Protein AF-A0A258G7Y2-F1 (afdb_monomer_lite)

Radius of gyration: 16.03 Å; chains: 1; bounding box: 47×31×48 Å

pLDDT: mean 83.18, std 10.63, range [47.78, 92.44]

Secondary structure (DSSP, 8-state):
----HHHHHHHHHHHHHHHHHHHHHHHHHHHHHHHHHHHSS--SSTHHHHSS-TTSTT---S-EE-SS---S--SSTTEEEEEEESSSSS--EEEEEEEE-SSS-EEEEEEEESS--SSS-TT-EEPP-

Foldseek 3Di:
DDPPPPVVVLQVVLVVLQVLLVVLQVLLQVLQVLCCVPVVAGDLAPCCQCVPPPPRPSNDDDAAEDLDDCPDDDPHSSYWWKKFAQQDDGGQWIKIWGFRRHDPTGIAIDIDGPRCDNDDQPRIHTHGD

Sequence (129 aa):
MAAITIVAYNGVTARANTTSAQSAAATVIKKVEIYNAEEAGYPTAFSQLTTASQTEAFHLTGVTVSGTAIAAQPTSPNTVNLWRCPATGTITGMMARYWKYDGTVGLTNLTTGTGAPATGTTGCAIVAS

Structure (mmCIF, N/CA/C/O backbone):
data_AF-A0A258G7Y2-F1
#
_entry.id   AF-A0A258G7Y2-F1
#
loop_
_atom_site.group_PDB
_atom_site.id
_atom_site.type_symbol
_atom_site.label_atom_id
_atom_site.label_alt_id
_atom_site.label_comp_id
_atom_site.label_asym_id
_atom_site.label_entity_id
_atom_site.label_seq_id
_atom_site.pdbx_PDB_ins_code
_atom_site.Cartn_x
_atom_site.Cartn_y
_atom_site.Cartn_z
_atom_site.occupancy
_atom_s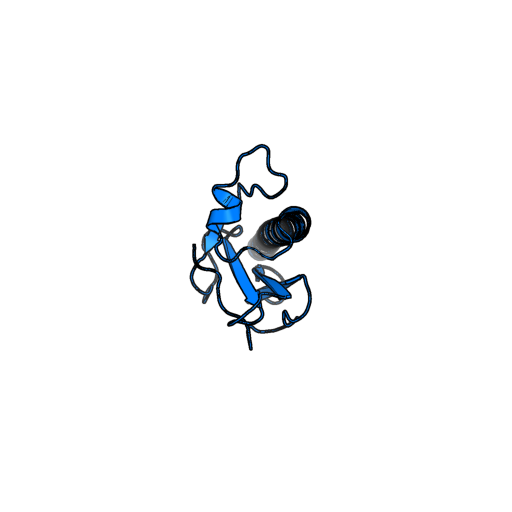ite.B_iso_or_equiv
_atom_site.auth_seq_id
_atom_site.auth_comp_id
_atom_site.auth_asym_id
_atom_site.auth_atom_id
_atom_site.pdbx_PDB_model_num
ATOM 1 N N . MET A 1 1 ? -30.815 5.177 31.876 1.00 47.88 1 MET A N 1
ATOM 2 C CA . MET A 1 1 ? -30.227 6.135 30.912 1.00 47.88 1 MET A CA 1
ATOM 3 C C . MET A 1 1 ? -29.149 5.405 30.126 1.00 47.88 1 MET A C 1
ATOM 5 O O . MET A 1 1 ? -28.371 4.680 30.731 1.00 47.88 1 MET A O 1
ATOM 9 N N . ALA A 1 2 ? -29.207 5.472 28.796 1.00 47.97 2 ALA A N 1
ATOM 10 C CA . ALA A 1 2 ? -28.524 4.552 27.890 1.00 47.97 2 ALA A CA 1
ATOM 11 C C . ALA A 1 2 ? -27.036 4.889 27.690 1.00 47.97 2 ALA A C 1
ATOM 13 O O . ALA A 1 2 ? -26.697 5.943 27.159 1.00 47.97 2 ALA A O 1
ATOM 14 N N . ALA A 1 3 ? -26.157 3.948 28.037 1.00 47.78 3 ALA A N 1
ATOM 15 C CA . ALA A 1 3 ? -24.761 3.934 27.612 1.00 47.78 3 ALA A CA 1
ATOM 16 C C . ALA A 1 3 ? -24.665 3.290 26.217 1.00 47.78 3 ALA A C 1
ATOM 18 O O . ALA A 1 3 ? -24.304 2.128 26.078 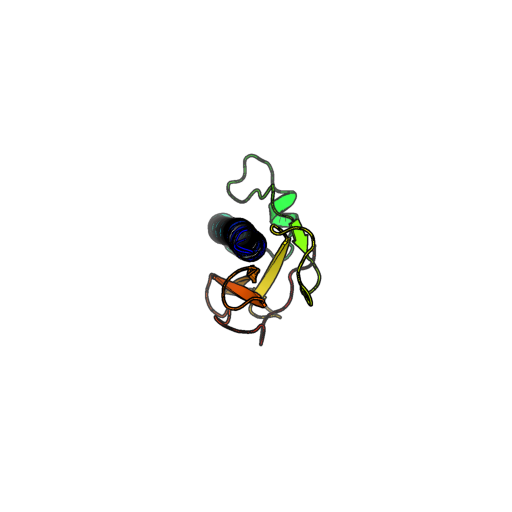1.00 47.78 3 ALA A O 1
ATOM 19 N N . ILE A 1 4 ? -25.068 4.025 25.177 1.00 54.47 4 ILE A N 1
ATOM 20 C CA . ILE A 1 4 ? -25.029 3.560 23.771 1.00 54.47 4 ILE A CA 1
ATOM 21 C C . ILE A 1 4 ? -24.132 4.468 22.904 1.00 54.47 4 ILE A C 1
ATOM 23 O O . ILE A 1 4 ? -24.006 4.290 21.699 1.00 54.47 4 ILE A O 1
ATOM 27 N N . THR A 1 5 ? -23.425 5.429 23.498 1.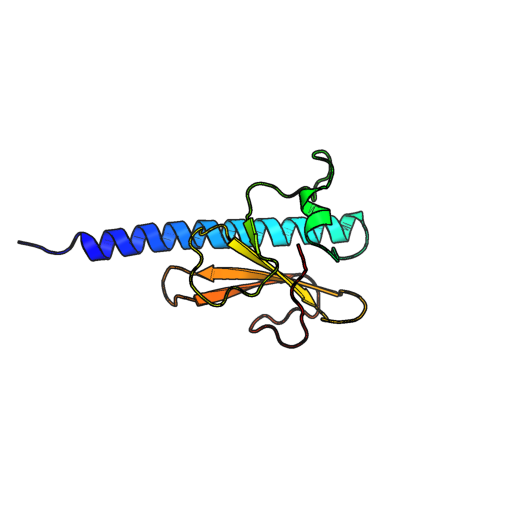00 49.78 5 THR A N 1
ATOM 28 C CA . THR A 1 5 ? -22.644 6.417 22.734 1.00 49.78 5 THR A CA 1
ATOM 29 C C . THR A 1 5 ? -21.153 6.089 22.626 1.00 49.78 5 THR A C 1
ATOM 31 O O . THR A 1 5 ? -20.537 6.450 21.630 1.00 49.78 5 THR A O 1
ATOM 34 N N . ILE A 1 6 ? -20.572 5.341 23.572 1.00 52.22 6 ILE A N 1
ATOM 35 C CA . ILE A 1 6 ? -19.122 5.055 23.592 1.00 52.22 6 ILE A CA 1
ATOM 36 C C . ILE A 1 6 ? -18.747 3.949 22.590 1.00 52.22 6 ILE A C 1
ATOM 38 O O . ILE A 1 6 ? -17.757 4.063 21.870 1.00 52.22 6 ILE A O 1
ATOM 42 N N . VAL A 1 7 ? -19.570 2.901 22.473 1.00 51.62 7 VAL A N 1
ATOM 43 C CA . VAL A 1 7 ? -19.311 1.780 21.545 1.00 51.62 7 VAL A CA 1
ATOM 44 C C . VAL A 1 7 ? -19.553 2.171 20.082 1.00 51.62 7 VAL A C 1
ATOM 46 O O . VAL A 1 7 ? -18.816 1.739 19.198 1.00 51.62 7 VAL A O 1
ATOM 49 N N . ALA A 1 8 ? -20.537 3.039 19.822 1.00 49.91 8 ALA A N 1
ATOM 50 C CA . ALA A 1 8 ? -20.837 3.526 18.477 1.00 49.91 8 ALA A CA 1
ATOM 51 C C . ALA A 1 8 ? -19.758 4.490 17.948 1.00 49.91 8 ALA A C 1
ATOM 53 O O . ALA A 1 8 ? -19.357 4.372 16.789 1.00 49.91 8 ALA A O 1
ATOM 54 N N . TYR A 1 9 ? -19.233 5.386 18.797 1.00 50.44 9 TYR A N 1
ATOM 55 C CA . TYR A 1 9 ? -18.145 6.297 18.415 1.00 50.44 9 TYR A CA 1
ATOM 56 C C . TYR A 1 9 ? -16.847 5.547 18.108 1.00 50.44 9 TYR A C 1
ATOM 58 O O . TYR A 1 9 ? -16.207 5.812 17.090 1.00 50.44 9 TYR A O 1
ATOM 66 N N . ASN A 1 10 ? -16.501 4.551 18.929 1.00 60.06 10 ASN A N 1
ATOM 67 C CA . ASN A 1 10 ? -15.320 3.725 18.685 1.00 60.06 10 ASN A CA 1
ATOM 68 C C . ASN A 1 10 ? -15.441 2.933 17.372 1.00 60.06 10 ASN A C 1
ATOM 70 O O . ASN A 1 10 ? -14.469 2.842 16.628 1.00 60.06 10 ASN A O 1
ATOM 74 N N . GLY A 1 11 ? -16.636 2.442 17.021 1.00 73.81 11 GLY A N 1
ATOM 75 C CA . GLY A 1 11 ? -16.866 1.724 15.763 1.00 73.81 11 GLY A CA 1
ATOM 76 C C . GLY A 1 11 ? -16.844 2.600 14.500 1.00 73.81 11 GLY A C 1
ATOM 77 O O . GLY A 1 11 ? -16.445 2.133 13.434 1.00 73.81 11 GLY A O 1
ATOM 78 N N . VAL A 1 12 ? -17.273 3.866 14.567 1.00 83.62 12 VAL A N 1
ATOM 79 C CA . VAL A 1 12 ? -17.213 4.790 13.414 1.00 83.62 12 VAL A CA 1
ATOM 80 C C . VAL A 1 12 ? -15.778 5.248 13.157 1.00 83.62 12 VAL A C 1
ATOM 82 O O . VAL A 1 12 ? -15.307 5.151 12.025 1.00 83.62 12 VAL A O 1
ATOM 85 N N . THR A 1 13 ? -15.057 5.666 14.197 1.00 84.12 13 THR A N 1
ATOM 86 C CA . THR A 1 13 ? -13.655 6.093 14.072 1.00 84.12 13 THR A CA 1
ATOM 87 C C . THR A 1 13 ? -12.753 4.937 13.637 1.00 84.12 13 THR A C 1
ATOM 89 O O . THR A 1 13 ? -11.893 5.115 12.779 1.00 84.12 13 THR A O 1
ATOM 92 N N . ALA A 1 14 ? -12.993 3.722 14.141 1.00 85.69 14 ALA A N 1
ATOM 93 C CA . ALA A 1 14 ? -12.297 2.515 13.694 1.00 85.69 14 ALA A CA 1
ATOM 94 C C . ALA A 1 14 ? -12.494 2.229 12.195 1.00 85.69 14 ALA A C 1
ATOM 96 O O . ALA A 1 14 ? -11.535 1.922 11.484 1.00 85.69 14 ALA A O 1
ATOM 97 N N . ARG A 1 15 ? -13.724 2.368 11.686 1.00 87.06 15 ARG A N 1
ATOM 98 C CA . ARG A 1 15 ? -14.009 2.217 10.251 1.00 87.06 15 ARG A CA 1
ATOM 99 C C . ARG A 1 15 ? -13.322 3.301 9.426 1.00 87.06 15 ARG A C 1
ATOM 101 O O . ARG A 1 15 ? -12.684 2.980 8.430 1.00 87.06 15 ARG A O 1
ATOM 108 N N . ALA A 1 16 ? -13.376 4.559 9.867 1.00 88.44 16 ALA A N 1
ATOM 109 C CA . ALA A 1 16 ? -12.697 5.666 9.192 1.00 88.44 16 ALA A CA 1
ATOM 110 C C . ALA A 1 16 ? -11.172 5.460 9.127 1.00 88.44 16 ALA A C 1
ATOM 112 O O . ALA A 1 16 ? -10.568 5.625 8.069 1.00 88.44 16 ALA A O 1
ATOM 113 N N . ASN A 1 17 ? -10.554 5.030 10.230 1.00 89.94 17 ASN A N 1
ATOM 114 C CA . ASN A 1 17 ? -9.125 4.721 10.281 1.00 89.94 17 ASN A CA 1
ATOM 115 C C . ASN A 1 17 ? -8.758 3.552 9.365 1.00 89.94 17 ASN A C 1
ATOM 117 O O . ASN A 1 17 ? -7.746 3.618 8.672 1.00 89.94 17 ASN A O 1
ATOM 121 N N . THR A 1 18 ? -9.596 2.514 9.308 1.00 90.31 18 THR A N 1
ATOM 122 C CA . THR A 1 18 ? -9.394 1.392 8.384 1.00 90.31 18 THR A CA 1
ATOM 123 C C . THR A 1 18 ? -9.458 1.839 6.932 1.00 90.31 18 THR A C 1
ATOM 125 O O . THR A 1 18 ? -8.572 1.492 6.156 1.00 90.31 18 THR A O 1
ATOM 128 N N . THR A 1 19 ? -10.462 2.634 6.561 1.00 90.06 19 THR A N 1
ATOM 129 C CA . THR A 1 19 ? -10.584 3.173 5.202 1.00 90.06 19 THR A CA 1
ATOM 130 C C . THR A 1 19 ? -9.376 4.033 4.839 1.00 90.06 19 THR A C 1
ATOM 132 O O . THR A 1 19 ? -8.848 3.906 3.736 1.00 90.06 19 THR A O 1
ATOM 135 N N . SER A 1 20 ? -8.885 4.859 5.767 1.00 90.81 20 SER A N 1
ATOM 136 C CA . SER A 1 20 ? -7.668 5.657 5.572 1.00 90.81 20 SER A CA 1
ATOM 137 C C . SER A 1 20 ? -6.430 4.780 5.361 1.00 90.81 20 SER A C 1
ATOM 139 O O . SER A 1 20 ? -5.681 5.001 4.411 1.00 90.81 20 SER A O 1
ATOM 141 N N . ALA A 1 21 ? -6.243 3.749 6.190 1.00 91.25 21 ALA A N 1
ATOM 142 C CA . ALA A 1 21 ? -5.128 2.808 6.086 1.00 91.25 21 ALA A CA 1
ATOM 143 C C . ALA A 1 21 ? -5.162 2.010 4.773 1.00 91.25 21 ALA A C 1
ATOM 145 O O . ALA A 1 21 ? -4.154 1.885 4.076 1.00 91.25 21 ALA A O 1
ATOM 146 N N . GLN A 1 22 ? -6.345 1.521 4.397 1.00 91.69 22 GLN A N 1
ATOM 147 C CA . GLN A 1 22 ? -6.566 0.800 3.149 1.00 91.69 22 GLN A CA 1
ATOM 148 C C . GLN A 1 22 ? -6.344 1.704 1.932 1.00 91.69 22 GLN A C 1
ATOM 150 O O . GLN A 1 22 ? -5.723 1.276 0.963 1.00 91.69 22 GLN A O 1
ATOM 155 N N . SER A 1 23 ? -6.818 2.952 1.976 1.00 91.94 23 SER A N 1
ATOM 156 C CA . SER A 1 23 ? -6.615 3.930 0.902 1.00 91.94 23 SER A CA 1
ATOM 157 C C . SER A 1 23 ? -5.133 4.266 0.723 1.00 91.94 23 SER A C 1
ATOM 159 O O . SER A 1 23 ? -4.630 4.281 -0.403 1.00 91.94 23 SER A O 1
ATOM 161 N N . ALA A 1 24 ? -4.402 4.444 1.828 1.00 91.81 24 ALA A N 1
ATOM 162 C CA . ALA A 1 24 ? -2.957 4.638 1.806 1.00 91.81 24 ALA A CA 1
ATOM 163 C C . ALA A 1 24 ? -2.241 3.433 1.172 1.00 91.81 24 ALA A C 1
ATOM 165 O O . ALA A 1 24 ? -1.471 3.603 0.228 1.00 91.81 24 ALA A O 1
ATOM 166 N N . ALA A 1 25 ? -2.554 2.209 1.610 1.00 91.50 25 ALA A N 1
ATOM 167 C CA . ALA A 1 25 ? -1.971 0.990 1.049 1.00 91.50 25 ALA A CA 1
ATOM 168 C C . ALA A 1 25 ? -2.308 0.802 -0.439 1.00 91.50 25 ALA A C 1
ATOM 170 O O . ALA A 1 25 ? -1.427 0.479 -1.232 1.00 91.50 25 ALA A O 1
ATOM 171 N N . ALA A 1 26 ? -3.555 1.053 -0.843 1.00 91.94 26 ALA A N 1
ATOM 172 C CA . ALA A 1 26 ? -3.981 0.978 -2.239 1.00 91.94 26 ALA A CA 1
ATOM 173 C C . ALA A 1 26 ? -3.284 2.023 -3.115 1.00 91.94 26 ALA A C 1
ATOM 175 O O . ALA A 1 26 ? -2.944 1.734 -4.261 1.00 91.94 26 ALA A O 1
ATOM 176 N N . THR A 1 27 ? -3.041 3.220 -2.581 1.00 91.81 27 THR A N 1
ATOM 177 C CA . THR A 1 27 ? -2.281 4.263 -3.279 1.00 91.81 27 THR A CA 1
ATOM 178 C C . THR A 1 27 ? -0.836 3.824 -3.479 1.00 91.81 27 THR A C 1
ATOM 180 O O . THR A 1 27 ? -0.346 3.884 -4.602 1.00 91.81 27 THR A O 1
ATOM 183 N N . VAL A 1 28 ? -0.181 3.301 -2.436 1.00 91.62 28 VAL A N 1
ATOM 184 C CA . VAL A 1 28 ? 1.182 2.754 -2.539 1.00 91.62 28 VAL A CA 1
ATOM 185 C C . VAL A 1 28 ? 1.243 1.642 -3.588 1.00 91.62 28 VAL A C 1
ATOM 187 O O . VAL A 1 28 ? 2.086 1.705 -4.476 1.00 91.62 28 VAL A O 1
ATOM 190 N N . ILE A 1 29 ? 0.323 0.671 -3.542 1.00 91.62 29 ILE A N 1
ATOM 191 C CA . ILE A 1 29 ? 0.276 -0.440 -4.505 1.00 91.62 29 ILE A CA 1
ATOM 192 C C . ILE A 1 29 ? 0.101 0.051 -5.945 1.00 91.62 29 ILE A C 1
ATOM 194 O O . ILE A 1 29 ? 0.815 -0.384 -6.842 1.00 91.62 29 ILE A O 1
ATOM 198 N N . LYS A 1 30 ? -0.799 1.005 -6.181 1.00 91.69 30 LYS A N 1
ATOM 199 C CA . LYS A 1 30 ? -0.972 1.585 -7.519 1.00 91.69 30 LYS A CA 1
ATOM 200 C C . LYS A 1 30 ? 0.295 2.285 -8.006 1.00 91.69 30 LYS A C 1
ATOM 202 O O . LYS A 1 30 ? 0.645 2.160 -9.171 1.00 91.69 30 LYS A O 1
ATOM 207 N N . LYS A 1 31 ? 0.990 3.006 -7.125 1.00 91.44 31 LYS A N 1
ATOM 208 C CA . LYS A 1 31 ? 2.214 3.738 -7.474 1.00 91.44 31 LYS A CA 1
ATOM 209 C C . LYS A 1 31 ? 3.380 2.799 -7.784 1.00 91.44 31 LYS A C 1
ATOM 211 O O . LYS A 1 31 ? 4.101 3.063 -8.738 1.00 91.44 31 LYS A O 1
ATOM 216 N N . VAL A 1 32 ? 3.533 1.689 -7.056 1.00 91.62 32 VAL A N 1
ATOM 217 C CA . VAL A 1 32 ? 4.566 0.685 -7.382 1.00 91.62 32 VAL A CA 1
ATOM 218 C C . VAL A 1 32 ? 4.276 -0.055 -8.686 1.00 91.62 32 VAL A C 1
ATOM 220 O O . VAL A 1 32 ? 5.212 -0.397 -9.397 1.00 91.62 32 VAL A O 1
ATOM 223 N N . GLU A 1 33 ? 3.004 -0.275 -9.027 1.00 91.31 33 GLU A N 1
ATOM 224 C CA . GLU A 1 33 ? 2.620 -0.850 -10.323 1.00 91.31 33 GLU A CA 1
ATOM 225 C C . GLU A 1 33 ? 2.903 0.111 -11.477 1.00 91.31 33 GLU A C 1
ATOM 227 O O . GLU A 1 33 ? 3.413 -0.310 -12.510 1.00 91.31 33 GLU A O 1
ATOM 232 N N . ILE A 1 34 ? 2.630 1.406 -11.289 1.00 92.44 34 ILE A N 1
ATOM 233 C CA . ILE A 1 34 ? 3.001 2.438 -12.264 1.00 92.44 34 ILE A CA 1
ATOM 234 C C . ILE A 1 34 ? 4.522 2.480 -12.434 1.00 92.44 34 ILE A C 1
ATOM 236 O O . ILE A 1 34 ? 4.997 2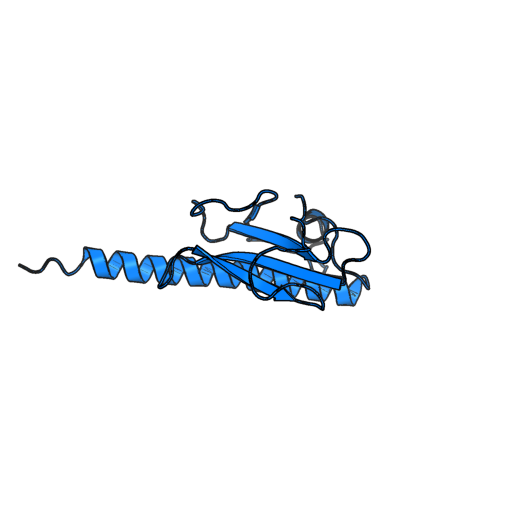.439 -13.561 1.00 92.44 34 ILE A O 1
ATOM 240 N N . TYR A 1 35 ? 5.283 2.471 -11.335 1.00 91.56 35 TYR A N 1
ATOM 241 C CA . TYR A 1 35 ? 6.745 2.412 -11.390 1.00 91.56 35 TYR A CA 1
ATOM 242 C C . TYR A 1 35 ? 7.222 1.183 -12.178 1.00 91.56 35 TYR A C 1
ATOM 244 O O . TYR A 1 35 ? 8.055 1.306 -13.064 1.00 91.56 35 TYR A O 1
ATOM 252 N N . ASN A 1 36 ? 6.638 0.007 -11.929 1.00 90.88 36 ASN A N 1
ATOM 253 C CA . ASN A 1 36 ? 6.960 -1.205 -12.681 1.00 90.88 36 ASN A CA 1
ATOM 254 C C . ASN A 1 36 ? 6.622 -1.104 -14.176 1.00 90.88 36 ASN A C 1
ATOM 256 O O . ASN A 1 36 ? 7.354 -1.646 -15.002 1.00 90.88 36 ASN A O 1
ATOM 260 N N . ALA A 1 37 ? 5.547 -0.402 -14.534 1.00 90.00 37 ALA A N 1
ATOM 261 C CA . ALA A 1 37 ? 5.176 -0.173 -15.925 1.00 90.00 37 ALA A CA 1
ATOM 262 C C . ALA A 1 37 ? 6.114 0.815 -16.644 1.00 90.00 37 ALA A C 1
ATOM 264 O O . ALA A 1 37 ? 6.388 0.618 -17.826 1.00 90.00 37 ALA A O 1
ATOM 265 N N . GLU A 1 38 ? 6.602 1.851 -15.956 1.00 89.94 38 GLU A N 1
ATOM 266 C CA . GLU A 1 38 ? 7.462 2.891 -16.546 1.00 89.94 38 GLU A CA 1
ATOM 267 C C . GLU A 1 38 ? 8.951 2.506 -16.538 1.00 89.94 38 GLU A C 1
ATOM 269 O O . GLU A 1 38 ? 9.641 2.684 -17.538 1.00 89.94 38 GLU A O 1
ATOM 274 N N . GLU A 1 39 ? 9.433 1.902 -15.451 1.00 88.81 39 GLU A N 1
ATOM 275 C CA . GLU A 1 39 ? 10.853 1.586 -15.225 1.00 88.81 39 GLU A CA 1
ATOM 276 C C . GLU A 1 39 ? 11.189 0.103 -15.478 1.00 88.81 39 GLU A C 1
ATOM 278 O O . GLU A 1 39 ? 12.323 -0.331 -15.271 1.00 88.81 39 GLU A O 1
ATOM 283 N N . ALA A 1 40 ? 10.210 -0.693 -15.924 1.00 86.44 40 ALA A N 1
ATOM 284 C CA . ALA A 1 40 ? 10.341 -2.130 -16.190 1.00 86.44 40 ALA A CA 1
ATOM 285 C C . ALA A 1 40 ? 10.847 -2.961 -14.987 1.00 86.44 40 ALA A C 1
ATOM 287 O O . ALA A 1 40 ? 11.536 -3.973 -15.153 1.00 86.44 40 ALA A O 1
ATOM 288 N N . GLY A 1 41 ? 10.496 -2.553 -13.767 1.00 86.44 41 GLY A N 1
ATOM 289 C CA . GLY A 1 41 ? 10.806 -3.286 -12.541 1.00 86.44 41 GLY A CA 1
ATOM 290 C C . GLY A 1 41 ? 10.202 -2.637 -11.302 1.00 86.44 41 GLY A C 1
ATOM 291 O O . GLY A 1 41 ? 9.868 -1.461 -11.305 1.00 86.44 41 GLY A O 1
ATOM 292 N N . TYR A 1 42 ? 10.070 -3.385 -10.208 1.00 88.81 42 TYR A N 1
ATOM 293 C CA . TYR A 1 42 ? 9.548 -2.842 -8.951 1.00 88.81 42 TYR A CA 1
ATOM 294 C C . TYR A 1 42 ? 10.590 -2.009 -8.187 1.00 88.81 42 TYR A C 1
ATOM 296 O O . TYR A 1 42 ? 11.782 -2.334 -8.220 1.00 88.81 42 TYR A O 1
ATOM 304 N N . PRO A 1 43 ? 10.161 -0.985 -7.423 1.00 87.75 43 PRO A N 1
ATOM 305 C CA . PRO A 1 43 ? 11.077 -0.161 -6.650 1.00 87.75 43 PRO A CA 1
ATOM 306 C C . PRO A 1 43 ? 11.770 -0.973 -5.550 1.00 87.75 43 PRO A C 1
ATOM 308 O O . PRO A 1 43 ? 11.162 -1.762 -4.821 1.00 87.75 43 PRO A O 1
ATOM 311 N N . THR A 1 44 ? 13.073 -0.745 -5.417 1.00 86.19 44 THR A N 1
ATOM 312 C CA . THR A 1 44 ? 13.948 -1.399 -4.434 1.00 86.19 44 THR A CA 1
ATOM 313 C C . THR A 1 44 ? 13.993 -0.660 -3.099 1.00 86.19 44 THR A C 1
ATOM 315 O O . THR A 1 44 ? 14.245 -1.284 -2.066 1.00 86.19 44 THR A O 1
ATOM 318 N N . ALA A 1 45 ? 13.715 0.645 -3.120 1.00 85.81 45 ALA A N 1
ATOM 319 C CA . ALA A 1 45 ? 13.640 1.518 -1.958 1.00 85.81 45 ALA A CA 1
ATOM 320 C C . ALA A 1 45 ? 12.400 2.411 -2.041 1.00 85.81 45 ALA A C 1
ATOM 322 O O . ALA A 1 45 ? 11.977 2.818 -3.124 1.00 85.81 45 ALA A O 1
ATOM 323 N N . PHE A 1 46 ? 11.825 2.741 -0.886 1.00 83.75 46 PHE A N 1
ATOM 324 C CA . PHE A 1 46 ? 10.627 3.574 -0.836 1.00 83.75 46 PHE A CA 1
ATOM 325 C C . PHE A 1 46 ? 10.897 5.017 -1.288 1.00 83.75 46 PHE A C 1
ATOM 327 O O . PHE A 1 46 ? 10.036 5.644 -1.909 1.00 83.75 46 PHE A O 1
ATOM 334 N N . SER A 1 47 ? 12.111 5.512 -1.040 1.00 85.06 47 SER A N 1
ATOM 335 C CA . SER A 1 47 ? 12.587 6.807 -1.530 1.00 85.06 47 SER A CA 1
ATOM 336 C C . SER A 1 47 ? 12.388 6.991 -3.035 1.00 85.06 47 SER A C 1
ATOM 338 O O . SER A 1 47 ? 12.020 8.080 -3.451 1.00 85.06 47 SER A O 1
ATOM 340 N N . GLN A 1 48 ? 12.482 5.933 -3.848 1.00 87.31 48 GLN A N 1
ATOM 341 C CA . GLN A 1 48 ? 12.266 6.022 -5.300 1.00 87.31 48 GLN A CA 1
ATOM 342 C C . GLN A 1 48 ? 10.857 6.511 -5.680 1.00 87.31 48 GLN A C 1
ATOM 344 O O . GLN A 1 48 ? 10.676 7.049 -6.766 1.00 87.31 48 GLN A O 1
ATOM 349 N N . LEU A 1 49 ? 9.870 6.365 -4.791 1.00 85.06 49 LEU A N 1
ATOM 350 C CA . LEU A 1 49 ? 8.506 6.856 -4.996 1.00 85.06 49 LEU A CA 1
ATOM 351 C C . LEU A 1 49 ? 8.294 8.251 -4.395 1.00 85.06 49 LEU A C 1
ATOM 353 O O . LEU A 1 49 ? 7.549 9.052 -4.953 1.00 85.06 49 LEU A O 1
ATOM 357 N N . THR A 1 50 ? 8.918 8.562 -3.256 1.00 86.12 50 THR A N 1
ATOM 358 C CA . THR A 1 50 ? 8.714 9.846 -2.556 1.00 86.12 50 THR A CA 1
ATOM 359 C C . THR A 1 50 ? 9.635 10.959 -3.025 1.00 86.12 50 THR A C 1
ATOM 361 O O . THR A 1 50 ? 9.266 12.128 -2.936 1.00 86.12 50 THR A O 1
ATOM 364 N N . THR A 1 51 ? 10.813 10.618 -3.546 1.00 85.81 51 THR A N 1
ATOM 365 C CA . THR A 1 51 ? 11.756 11.567 -4.151 1.00 85.81 51 THR A CA 1
ATOM 366 C C . THR A 1 51 ? 11.614 11.643 -5.668 1.00 85.81 51 THR A C 1
ATOM 368 O O . THR A 1 51 ? 12.347 12.397 -6.303 1.00 85.81 51 THR A O 1
ATOM 371 N N . ALA A 1 52 ? 10.697 10.867 -6.256 1.00 85.81 52 ALA A N 1
ATOM 372 C CA . ALA A 1 52 ? 10.318 11.001 -7.657 1.00 8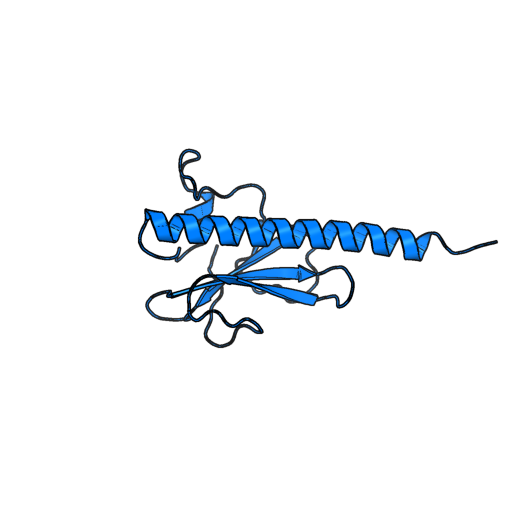5.81 52 ALA A CA 1
ATOM 373 C C . ALA A 1 52 ? 9.893 12.445 -7.958 1.00 85.81 52 ALA A C 1
ATOM 375 O O . ALA A 1 52 ? 9.317 13.110 -7.092 1.00 85.81 52 ALA A O 1
ATOM 376 N N . SER A 1 53 ? 10.130 12.925 -9.180 1.00 86.25 53 SER A N 1
ATOM 377 C CA . SER A 1 53 ? 9.606 14.230 -9.593 1.00 86.25 53 SER A CA 1
ATOM 378 C C . SER A 1 53 ? 8.079 14.232 -9.497 1.00 86.25 53 SER A C 1
ATOM 380 O O . SER A 1 53 ? 7.435 13.235 -9.802 1.00 86.25 53 SER A O 1
ATOM 382 N N . GLN A 1 54 ? 7.476 15.363 -9.124 1.00 82.81 54 GLN A N 1
ATOM 383 C CA . GLN A 1 54 ? 6.012 15.502 -9.056 1.00 82.81 54 GLN A CA 1
ATOM 384 C C . GLN A 1 54 ? 5.320 15.292 -10.416 1.00 82.81 54 GLN A C 1
ATOM 386 O O . GLN A 1 54 ? 4.104 15.124 -10.467 1.00 82.81 54 GLN A O 1
ATOM 391 N N . THR A 1 55 ? 6.087 15.324 -11.508 1.00 86.69 55 THR A N 1
ATOM 392 C CA . THR A 1 55 ? 5.631 15.007 -12.866 1.00 86.69 55 THR A CA 1
ATOM 393 C C . THR A 1 55 ? 5.475 13.510 -13.112 1.00 86.69 55 THR A C 1
ATOM 395 O O . THR A 1 55 ? 4.733 13.134 -14.014 1.00 86.69 55 THR A O 1
ATOM 398 N N . GLU A 1 56 ? 6.139 12.667 -12.320 1.00 87.06 56 GLU A N 1
ATOM 399 C CA . GLU A 1 56 ? 6.093 11.217 -12.474 1.00 87.06 56 GLU A CA 1
ATOM 400 C C . GLU A 1 56 ? 4.780 10.658 -11.935 1.00 87.06 56 GLU A C 1
ATOM 402 O O . GLU A 1 56 ? 4.350 10.958 -10.812 1.00 87.06 56 GLU A O 1
ATOM 407 N N . ALA A 1 57 ? 4.152 9.768 -12.701 1.00 87.56 57 ALA A N 1
ATOM 408 C CA . ALA A 1 57 ? 2.891 9.159 -12.304 1.00 87.56 57 ALA A CA 1
ATOM 409 C C . ALA A 1 57 ? 3.043 8.284 -11.043 1.00 87.56 57 ALA A C 1
ATOM 411 O O . ALA A 1 57 ? 2.073 8.115 -10.293 1.00 87.56 57 ALA A O 1
ATOM 412 N N . PHE A 1 58 ? 4.254 7.795 -10.748 1.00 86.75 58 PHE A N 1
ATOM 413 C CA . PHE A 1 58 ? 4.598 7.044 -9.536 1.00 86.75 58 PHE A CA 1
ATOM 414 C C . PHE A 1 58 ? 4.991 7.906 -8.324 1.00 86.75 58 PHE A C 1
ATOM 416 O O . PHE A 1 58 ? 5.202 7.347 -7.246 1.00 86.75 58 PHE A O 1
ATOM 423 N N . HIS A 1 59 ? 5.013 9.242 -8.435 1.00 88.75 59 HIS A N 1
ATOM 424 C CA . HIS A 1 59 ? 5.276 10.104 -7.280 1.00 88.75 59 HIS A CA 1
ATOM 425 C C . HIS A 1 59 ? 4.231 9.890 -6.181 1.00 88.75 59 HIS A C 1
ATOM 427 O O . HIS A 1 59 ? 3.017 9.981 -6.418 1.00 88.75 59 HIS A O 1
ATOM 433 N N . LEU A 1 60 ? 4.701 9.583 -4.975 1.00 86.50 60 LEU A N 1
ATOM 434 C CA . LEU A 1 60 ? 3.871 9.245 -3.828 1.00 86.50 60 LEU A CA 1
ATOM 435 C C . LEU A 1 60 ? 4.019 10.294 -2.722 1.00 86.50 60 LEU A C 1
ATOM 437 O O . LEU A 1 60 ? 5.113 10.597 -2.257 1.00 86.50 60 LEU A O 1
ATOM 441 N N . THR A 1 61 ? 2.878 10.789 -2.249 1.00 86.50 61 THR A N 1
ATOM 442 C CA . THR A 1 61 ? 2.763 11.817 -1.208 1.00 86.50 61 THR A CA 1
ATOM 443 C C . THR A 1 61 ? 1.548 11.508 -0.322 1.00 86.50 61 THR A C 1
ATOM 445 O O . THR A 1 61 ? 0.650 10.765 -0.723 1.00 86.50 61 THR A O 1
ATOM 448 N N . GLY A 1 62 ? 1.538 12.017 0.914 1.00 82.25 62 GLY A N 1
ATOM 449 C CA . GLY A 1 62 ? 0.407 11.873 1.844 1.00 82.25 62 GLY A CA 1
ATOM 450 C C . GLY A 1 62 ? 0.300 10.520 2.561 1.00 82.25 62 GLY A C 1
ATOM 451 O O . GLY A 1 62 ? -0.626 10.316 3.347 1.00 82.25 62 GLY A O 1
ATOM 452 N N . VAL A 1 63 ? 1.252 9.608 2.343 1.00 85.75 63 VAL A N 1
ATOM 453 C CA . VAL A 1 63 ? 1.338 8.308 3.028 1.00 85.75 63 VAL A CA 1
ATOM 454 C C . VAL A 1 63 ? 2.589 8.263 3.895 1.00 85.75 63 VAL A C 1
ATOM 456 O O . VAL A 1 63 ? 3.678 8.612 3.443 1.00 85.75 63 VAL A O 1
ATOM 459 N N . THR A 1 64 ? 2.443 7.803 5.135 1.00 86.31 64 THR A N 1
ATOM 460 C CA . THR A 1 64 ? 3.578 7.563 6.025 1.00 86.31 64 THR A CA 1
ATOM 461 C C . THR A 1 64 ? 4.032 6.127 5.831 1.00 86.31 64 THR A C 1
ATOM 463 O O . THR A 1 64 ? 3.292 5.197 6.143 1.00 86.31 64 THR A O 1
ATOM 466 N N . VAL A 1 65 ? 5.241 5.920 5.313 1.00 83.50 65 VAL A N 1
ATOM 467 C CA . VAL A 1 65 ? 5.774 4.563 5.167 1.00 83.50 65 VAL A CA 1
ATOM 468 C C . VAL A 1 65 ? 6.758 4.238 6.264 1.00 83.50 65 VAL A C 1
ATOM 470 O O . VAL A 1 65 ? 7.668 5.006 6.564 1.00 83.50 65 VAL A O 1
ATOM 473 N N . SER A 1 66 ? 6.541 3.077 6.870 1.00 84.56 66 SER A N 1
ATOM 474 C CA . SER A 1 66 ? 7.427 2.522 7.876 1.00 84.56 66 SER A CA 1
ATOM 475 C C . SER A 1 66 ? 8.440 1.592 7.216 1.00 84.56 66 SER A C 1
ATOM 477 O O . SER A 1 66 ? 8.066 0.600 6.587 1.00 84.56 66 SER A O 1
ATOM 479 N N . GLY A 1 67 ? 9.729 1.883 7.406 1.00 81.81 67 GLY A N 1
ATOM 480 C CA . GLY A 1 67 ? 10.835 0.985 7.049 1.00 81.81 67 GLY A CA 1
ATOM 481 C C . GLY A 1 67 ? 11.032 -0.171 8.041 1.00 81.81 67 GLY A C 1
ATOM 482 O O . GLY A 1 67 ? 11.935 -0.985 7.872 1.00 81.81 67 GLY A O 1
ATOM 483 N N . THR A 1 68 ? 10.203 -0.267 9.085 1.00 83.31 68 THR A N 1
ATOM 484 C CA . THR A 1 68 ? 10.240 -1.329 10.103 1.00 83.31 68 THR A CA 1
ATOM 485 C C . THR A 1 68 ? 8.872 -1.976 10.252 1.00 83.31 68 THR A C 1
ATOM 487 O O . THR A 1 68 ? 7.851 -1.318 10.054 1.00 83.31 68 THR A O 1
ATOM 490 N N . ALA A 1 69 ? 8.826 -3.271 10.570 1.00 84.50 69 ALA A N 1
ATOM 491 C CA . ALA A 1 69 ? 7.568 -4.010 10.628 1.00 84.50 69 ALA A CA 1
ATOM 492 C C . ALA A 1 69 ? 6.621 -3.385 11.659 1.00 84.50 69 ALA A C 1
ATOM 494 O O . ALA A 1 69 ? 6.979 -3.275 12.831 1.00 84.50 69 ALA A O 1
ATOM 495 N N . ILE A 1 70 ? 5.401 -3.025 11.246 1.00 86.25 70 ILE A N 1
ATOM 496 C CA . ILE A 1 70 ? 4.330 -2.672 12.185 1.00 86.25 70 ILE A CA 1
ATOM 497 C C . ILE A 1 70 ? 4.078 -3.882 13.099 1.00 86.25 70 ILE A C 1
ATOM 499 O O . ILE A 1 70 ? 3.523 -4.890 12.666 1.00 86.25 70 ILE A O 1
ATOM 503 N N . ALA A 1 71 ? 4.507 -3.784 14.357 1.00 81.81 71 ALA A N 1
ATOM 504 C CA . ALA A 1 71 ? 4.318 -4.819 15.378 1.00 81.81 71 ALA A CA 1
ATOM 505 C C . ALA A 1 71 ? 3.072 -4.576 16.248 1.00 81.81 71 ALA A C 1
ATOM 507 O O . ALA A 1 71 ? 2.567 -5.495 16.886 1.00 81.81 71 ALA A O 1
ATOM 508 N N . ALA A 1 72 ? 2.573 -3.340 16.265 1.00 83.50 72 ALA A N 1
ATOM 509 C CA . ALA A 1 72 ? 1.426 -2.905 17.050 1.00 83.50 72 ALA A CA 1
ATOM 510 C C . ALA A 1 72 ? 0.641 -1.833 16.292 1.00 83.50 72 ALA A C 1
ATOM 512 O O . ALA A 1 72 ? 1.106 -1.318 15.277 1.00 83.50 72 ALA A O 1
ATOM 513 N N . GLN A 1 73 ? -0.537 -1.481 16.802 1.00 83.81 73 GLN A N 1
ATOM 514 C CA . GLN A 1 73 ? -1.376 -0.435 16.232 1.00 83.81 73 GLN A CA 1
ATOM 515 C C . GLN A 1 73 ? -0.594 0.882 16.040 1.00 83.81 73 GLN A C 1
ATOM 517 O O . GLN A 1 73 ? -0.108 1.444 17.023 1.00 83.81 73 GLN A O 1
ATOM 522 N N . PRO A 1 74 ? -0.495 1.404 14.804 1.00 83.88 74 PRO A N 1
ATOM 523 C CA . PRO A 1 74 ? 0.130 2.694 14.544 1.00 83.88 74 PRO A CA 1
ATOM 524 C C . PRO A 1 74 ? -0.676 3.847 15.149 1.00 83.88 74 PRO A C 1
ATOM 526 O O . PRO A 1 74 ? -1.911 3.837 15.109 1.00 83.88 74 PRO A O 1
ATOM 529 N N . THR A 1 75 ? 0.026 4.876 15.632 1.00 82.31 75 THR A N 1
ATOM 530 C CA . THR A 1 75 ? -0.569 6.144 16.092 1.00 82.31 75 THR A CA 1
ATOM 531 C C . THR A 1 75 ? -1.248 6.905 14.955 1.00 82.31 75 THR A C 1
ATOM 533 O O . THR A 1 75 ? -2.265 7.560 15.176 1.00 82.31 75 THR A O 1
ATOM 536 N N . SER A 1 76 ? -0.719 6.783 13.735 1.00 84.50 76 SER A N 1
ATOM 537 C CA . SER A 1 76 ? -1.274 7.389 12.525 1.00 84.50 76 SER A CA 1
ATOM 538 C C . SER A 1 76 ? -1.827 6.308 11.585 1.00 84.50 76 SER A C 1
ATOM 540 O O . SER A 1 76 ? -1.070 5.431 11.158 1.00 84.50 76 SER A O 1
ATOM 542 N N . PRO A 1 77 ? -3.121 6.352 11.215 1.00 83.31 77 PRO A N 1
ATOM 543 C CA . PRO A 1 77 ? -3.762 5.302 10.418 1.00 83.31 77 PRO A CA 1
ATOM 544 C C . PRO A 1 77 ? -3.260 5.227 8.972 1.00 83.31 77 PRO A C 1
ATOM 546 O O . PRO A 1 77 ? -3.432 4.209 8.319 1.00 83.31 77 PRO A O 1
ATOM 549 N N . ASN A 1 78 ? -2.597 6.267 8.468 1.00 85.44 78 ASN A N 1
ATOM 550 C CA . ASN A 1 78 ? -1.950 6.286 7.155 1.00 85.44 78 ASN A CA 1
ATOM 551 C C . ASN A 1 78 ? -0.549 5.635 7.152 1.00 85.44 78 ASN A C 1
ATOM 553 O O . ASN A 1 78 ? 0.187 5.810 6.180 1.00 85.44 78 ASN A O 1
ATOM 557 N N . THR A 1 79 ? -0.173 4.920 8.220 1.00 88.56 79 THR A N 1
ATOM 558 C CA . THR A 1 79 ? 1.105 4.202 8.306 1.00 88.56 79 THR A CA 1
ATOM 559 C C . THR A 1 79 ? 1.028 2.868 7.569 1.00 88.56 79 THR A C 1
ATOM 561 O O . THR A 1 79 ? 0.209 2.011 7.907 1.00 88.56 79 THR A O 1
ATOM 564 N N . VAL A 1 80 ? 1.907 2.670 6.589 1.00 89.88 80 VAL A N 1
ATOM 565 C CA . VAL A 1 80 ? 1.955 1.462 5.753 1.00 89.88 80 VAL A CA 1
ATOM 566 C C . VAL A 1 80 ? 3.386 0.933 5.677 1.00 89.88 80 VAL A C 1
ATOM 568 O O . VAL A 1 80 ? 4.334 1.700 5.569 1.00 89.88 80 VAL A O 1
ATOM 571 N N . ASN A 1 81 ? 3.568 -0.383 5.695 1.00 89.31 81 ASN A N 1
ATOM 572 C CA . ASN A 1 81 ? 4.841 -1.013 5.350 1.00 89.31 81 ASN A CA 1
ATOM 573 C C . ASN A 1 81 ? 4.827 -1.480 3.909 1.00 89.31 81 ASN A C 1
ATOM 575 O O . ASN A 1 81 ? 3.938 -2.237 3.527 1.00 89.31 81 ASN A O 1
ATOM 579 N N . LEU A 1 82 ? 5.860 -1.139 3.153 1.00 88.88 82 LEU A N 1
ATOM 580 C CA . LEU A 1 82 ? 6.085 -1.740 1.850 1.00 88.88 82 LEU A CA 1
ATOM 581 C C . LEU A 1 82 ? 7.033 -2.933 1.991 1.00 88.88 82 LEU A C 1
ATOM 583 O O . LEU A 1 82 ? 8.043 -2.867 2.689 1.00 88.88 82 LEU A O 1
ATOM 587 N N . TRP A 1 83 ? 6.694 -4.036 1.342 1.00 90.19 83 TRP A N 1
ATOM 588 C CA . TRP A 1 83 ? 7.497 -5.247 1.297 1.00 90.19 83 TRP A CA 1
ATOM 589 C C . TRP A 1 83 ? 7.732 -5.643 -0.154 1.00 90.19 83 TRP A C 1
ATOM 591 O O . TRP A 1 83 ? 6.827 -5.567 -0.985 1.00 90.19 83 TRP A O 1
ATOM 601 N N . ARG A 1 84 ? 8.944 -6.106 -0.430 1.00 90.12 84 ARG A N 1
ATOM 602 C CA . ARG A 1 84 ? 9.362 -6.673 -1.709 1.00 90.12 84 ARG A CA 1
ATOM 603 C C . ARG A 1 84 ? 9.342 -8.193 -1.646 1.00 90.12 84 ARG A C 1
ATOM 605 O O . ARG A 1 84 ? 9.702 -8.777 -0.619 1.00 90.12 84 ARG A O 1
ATOM 612 N N . CYS A 1 85 ? 8.942 -8.811 -2.747 1.00 89.50 85 CYS A N 1
ATOM 613 C CA . CYS A 1 85 ? 8.847 -10.252 -2.906 1.00 89.50 85 CYS A CA 1
ATOM 614 C C . CYS A 1 85 ? 9.429 -10.648 -4.279 1.00 89.50 85 CYS A C 1
ATOM 616 O O . CYS A 1 85 ? 9.012 -10.080 -5.290 1.00 89.50 85 CYS A O 1
ATOM 618 N N . PRO A 1 86 ? 10.357 -11.615 -4.358 1.00 87.00 86 PRO A N 1
ATOM 619 C CA . PRO A 1 86 ? 11.063 -12.275 -3.258 1.00 87.00 86 PRO A CA 1
ATOM 620 C C . PRO A 1 86 ? 11.943 -11.320 -2.426 1.00 87.00 86 PRO A C 1
ATOM 622 O O . PRO A 1 86 ? 12.279 -10.213 -2.842 1.00 87.00 86 PRO A O 1
ATOM 625 N N . ALA A 1 87 ? 12.317 -11.756 -1.220 1.00 84.81 87 ALA A N 1
ATOM 626 C CA . ALA A 1 87 ? 13.191 -11.021 -0.302 1.00 84.81 87 ALA A CA 1
ATOM 627 C C . ALA A 1 87 ? 14.591 -10.754 -0.886 1.00 84.81 87 ALA A C 1
ATOM 629 O O . ALA A 1 87 ? 15.242 -9.771 -0.526 1.00 84.81 87 ALA A O 1
ATOM 630 N N . THR A 1 88 ? 15.051 -11.639 -1.769 1.00 80.88 88 THR A N 1
ATOM 631 C CA . THR A 1 88 ? 16.356 -11.599 -2.429 1.00 80.88 88 THR A CA 1
ATOM 632 C C . THR A 1 88 ? 16.200 -11.859 -3.925 1.00 80.88 88 THR A C 1
ATOM 634 O O . THR A 1 88 ? 15.313 -12.598 -4.346 1.00 80.88 88 THR A O 1
ATOM 637 N N . GLY A 1 89 ? 17.084 -11.266 -4.730 1.00 84.19 89 GLY A N 1
ATOM 638 C CA . GLY A 1 89 ? 17.043 -11.376 -6.190 1.00 84.19 89 GLY A CA 1
ATOM 639 C C . GLY A 1 89 ? 16.099 -10.366 -6.846 1.00 84.19 89 GLY A C 1
ATOM 640 O O . GLY A 1 89 ? 15.862 -9.282 -6.310 1.00 84.19 89 GLY A O 1
ATOM 641 N N . THR A 1 90 ? 15.604 -10.716 -8.032 1.00 84.31 90 THR A N 1
ATOM 642 C CA . THR A 1 90 ? 14.711 -9.867 -8.827 1.00 84.31 90 THR A CA 1
ATOM 643 C C . THR A 1 90 ? 13.336 -9.796 -8.179 1.00 84.31 90 THR A C 1
ATOM 645 O O . THR A 1 90 ? 12.707 -10.826 -7.956 1.00 84.31 90 THR A O 1
ATOM 648 N N . ILE A 1 91 ? 12.864 -8.583 -7.893 1.00 87.81 91 ILE A N 1
ATOM 649 C CA . ILE A 1 91 ? 11.541 -8.351 -7.308 1.00 87.81 91 ILE A CA 1
ATOM 650 C C . ILE A 1 91 ? 10.487 -8.650 -8.379 1.00 87.81 91 ILE A C 1
ATOM 652 O O . ILE A 1 91 ? 10.471 -8.010 -9.426 1.00 87.81 91 ILE A O 1
ATOM 656 N N . THR A 1 92 ? 9.612 -9.618 -8.118 1.00 86.62 92 THR A N 1
ATOM 657 C CA . THR A 1 92 ? 8.527 -10.026 -9.029 1.00 86.62 92 THR A CA 1
ATOM 658 C C . THR A 1 92 ? 7.154 -9.572 -8.539 1.00 86.62 92 THR A C 1
ATOM 660 O O . THR A 1 92 ? 6.179 -9.627 -9.291 1.00 86.62 92 THR A O 1
ATOM 663 N N . GLY A 1 93 ? 7.072 -9.114 -7.287 1.00 87.56 93 GLY A N 1
ATOM 664 C CA . GLY A 1 93 ? 5.877 -8.543 -6.691 1.00 87.56 93 GLY A CA 1
ATOM 665 C C . GLY A 1 93 ? 6.169 -7.753 -5.420 1.00 87.56 93 GLY A C 1
ATOM 666 O O . GLY A 1 93 ? 7.256 -7.803 -4.838 1.00 87.56 93 GLY A O 1
ATOM 667 N N . MET A 1 94 ? 5.168 -7.013 -4.966 1.00 89.00 94 MET A N 1
ATOM 668 C CA . MET A 1 94 ? 5.246 -6.211 -3.751 1.00 89.00 94 MET A CA 1
ATOM 669 C C . MET A 1 94 ? 3.980 -6.363 -2.925 1.00 89.00 94 MET A C 1
ATOM 671 O O . MET A 1 94 ? 2.923 -6.741 -3.424 1.00 89.00 94 MET A O 1
ATOM 675 N N . MET A 1 95 ? 4.066 -6.039 -1.641 1.00 90.25 95 MET A N 1
ATOM 676 C CA . MET A 1 95 ? 2.884 -5.932 -0.798 1.00 90.25 95 MET A CA 1
ATOM 677 C C . MET A 1 95 ? 2.964 -4.733 0.135 1.00 90.25 95 MET A C 1
ATOM 679 O O . MET A 1 95 ? 4.007 -4.428 0.706 1.00 90.25 95 MET A O 1
ATOM 683 N N . ALA A 1 96 ? 1.831 -4.069 0.301 1.00 90.25 96 ALA A N 1
ATOM 684 C CA . ALA A 1 96 ? 1.608 -3.004 1.251 1.00 90.25 96 ALA A CA 1
ATOM 685 C C . ALA A 1 96 ? 0.860 -3.584 2.449 1.00 90.25 96 ALA A C 1
ATOM 687 O O . ALA A 1 96 ? -0.234 -4.134 2.319 1.00 90.25 96 ALA A O 1
ATOM 688 N N . ARG A 1 97 ? 1.451 -3.470 3.631 1.00 89.94 97 ARG A N 1
ATOM 689 C CA . ARG A 1 97 ? 0.890 -3.978 4.876 1.00 89.94 97 ARG A CA 1
ATOM 690 C C . ARG A 1 97 ? 0.387 -2.813 5.707 1.00 89.94 97 ARG A C 1
ATOM 692 O O . ARG A 1 97 ? 1.150 -1.895 5.998 1.00 89.94 97 ARG A O 1
ATOM 699 N N . TYR A 1 98 ? -0.885 -2.851 6.076 1.00 90.69 98 TYR A N 1
ATOM 700 C CA . TYR A 1 98 ? -1.546 -1.787 6.822 1.00 90.69 98 TYR A CA 1
ATOM 701 C C . TYR A 1 98 ? -2.278 -2.349 8.038 1.00 90.69 98 TYR A C 1
ATOM 703 O O . TYR A 1 98 ? -2.602 -3.539 8.101 1.00 90.69 98 TYR A O 1
ATOM 711 N N . TRP A 1 99 ? -2.521 -1.492 9.026 1.00 89.56 99 TRP A N 1
ATOM 712 C CA . TRP A 1 99 ? -3.279 -1.867 10.212 1.00 89.56 99 TRP A CA 1
ATOM 713 C C . TRP A 1 99 ? -4.774 -1.650 9.982 1.00 89.56 99 TRP A C 1
ATOM 715 O O . TRP A 1 99 ? -5.212 -0.553 9.637 1.00 89.56 99 TRP A O 1
ATOM 725 N N . LYS A 1 100 ? -5.565 -2.698 10.189 1.00 88.50 100 LYS A N 1
ATOM 726 C CA . LYS A 1 100 ? -7.023 -2.655 10.197 1.00 88.50 100 LYS A CA 1
ATOM 727 C C . LYS A 1 100 ? -7.505 -2.351 11.614 1.00 88.50 100 LYS A C 1
ATOM 729 O O . LYS A 1 100 ? -7.081 -3.001 12.567 1.00 88.50 100 LYS A O 1
ATOM 734 N N . TYR A 1 101 ? -8.373 -1.355 11.749 1.00 86.88 101 TYR A N 1
ATOM 735 C CA . TYR A 1 101 ? -8.869 -0.842 13.029 1.00 86.88 101 TYR A CA 1
ATOM 736 C C . TYR A 1 101 ? -10.286 -1.336 13.356 1.00 86.88 101 TYR A C 1
ATOM 738 O O . TYR A 1 101 ? -10.703 -1.224 14.506 1.00 86.88 101 TYR A O 1
ATOM 746 N N . ASP A 1 102 ? -11.021 -1.874 12.379 1.00 84.69 102 ASP A N 1
ATOM 747 C CA . ASP A 1 102 ? -12.379 -2.401 12.529 1.00 84.69 102 ASP A CA 1
ATOM 748 C C . ASP A 1 102 ? -12.458 -3.928 12.321 1.00 84.69 102 ASP A C 1
ATOM 750 O O . ASP A 1 102 ? -11.562 -4.562 11.761 1.00 84.69 102 ASP A O 1
ATOM 754 N N . GLY A 1 103 ? -13.554 -4.543 12.780 1.00 81.62 103 GLY A N 1
ATOM 755 C CA . GLY A 1 103 ? -13.758 -5.993 12.680 1.00 81.62 103 GLY A CA 1
ATOM 756 C C . GLY A 1 103 ? -12.630 -6.784 13.352 1.00 81.62 103 GLY A C 1
ATOM 757 O O . GLY A 1 103 ? -12.356 -6.597 14.536 1.00 81.62 103 GLY A O 1
ATOM 758 N N . THR A 1 104 ? -11.971 -7.669 12.596 1.00 79.31 104 THR A N 1
ATOM 759 C CA . THR A 1 104 ? -10.732 -8.333 13.029 1.00 79.31 104 THR A CA 1
ATOM 760 C C . THR A 1 104 ? -9.569 -7.342 12.969 1.00 79.31 104 THR A C 1
ATOM 762 O O . THR A 1 104 ? -8.928 -7.179 11.930 1.00 79.31 104 THR A O 1
ATOM 765 N N . VAL A 1 105 ? -9.322 -6.669 14.092 1.00 82.69 105 VAL A N 1
ATOM 766 C CA . VAL A 1 105 ? -8.221 -5.712 14.252 1.00 82.69 105 VAL A CA 1
ATOM 767 C C . VAL A 1 105 ? -6.879 -6.416 14.063 1.00 82.69 105 VAL A C 1
ATOM 769 O O . VAL A 1 105 ? -6.648 -7.484 14.630 1.00 82.69 105 VAL A O 1
ATOM 772 N N . GLY A 1 106 ? -5.983 -5.806 13.289 1.00 85.69 106 GLY A N 1
ATOM 773 C CA . GLY A 1 106 ? -4.639 -6.336 13.073 1.00 85.69 106 GLY A CA 1
ATOM 774 C C . GLY A 1 106 ? -4.063 -6.016 11.701 1.00 85.69 106 GLY A C 1
ATOM 775 O O . GLY A 1 106 ? -4.574 -5.180 10.958 1.00 85.69 106 GLY A O 1
ATOM 776 N N . LEU A 1 107 ? -2.966 -6.686 11.360 1.00 88.12 107 LEU A N 1
ATOM 777 C CA . LEU A 1 107 ? -2.261 -6.481 10.096 1.00 88.12 107 LEU A CA 1
ATOM 778 C C . LEU A 1 107 ? -3.012 -7.121 8.932 1.00 88.12 107 LEU A C 1
ATOM 780 O O . LEU A 1 107 ? -3.310 -8.313 8.956 1.00 88.12 107 LEU A O 1
ATOM 784 N N . THR A 1 108 ? -3.234 -6.338 7.883 1.00 89.62 108 THR A N 1
ATOM 785 C CA . THR A 1 108 ? -3.771 -6.802 6.602 1.00 89.62 108 THR A CA 1
ATOM 786 C C . THR A 1 108 ? -2.783 -6.483 5.487 1.00 89.62 108 THR A C 1
ATOM 788 O O . THR A 1 108 ? -2.081 -5.470 5.532 1.00 89.62 108 THR A O 1
ATOM 791 N N . ASN A 1 109 ? -2.714 -7.365 4.493 1.00 88.31 109 ASN A N 1
ATOM 792 C CA . ASN A 1 109 ? -1.837 -7.221 3.341 1.00 88.31 109 ASN A CA 1
ATOM 793 C C . ASN A 1 109 ? -2.662 -6.827 2.112 1.00 88.31 109 ASN A C 1
ATOM 795 O O . ASN A 1 109 ? -3.736 -7.379 1.878 1.00 88.31 109 ASN A O 1
ATOM 799 N N . LEU A 1 110 ? -2.116 -5.935 1.297 1.00 90.44 110 LEU A N 1
ATOM 800 C CA . LEU A 1 110 ? -2.536 -5.707 -0.076 1.00 90.44 110 LEU A CA 1
ATOM 801 C C . LEU A 1 110 ? -1.350 -6.036 -0.978 1.00 90.44 110 LEU A C 1
ATOM 803 O O . LEU A 1 110 ? -0.270 -5.489 -0.788 1.00 90.44 110 LEU A O 1
ATOM 807 N N . THR A 1 111 ? -1.523 -6.957 -1.915 1.00 90.19 111 THR A N 1
ATOM 808 C CA . THR A 1 111 ? -0.432 -7.507 -2.731 1.00 90.19 111 THR A CA 1
ATOM 809 C C . THR A 1 111 ? -0.547 -7.067 -4.180 1.00 90.19 111 THR A C 1
ATOM 811 O O . THR A 1 111 ? -1.644 -6.786 -4.659 1.00 90.19 111 THR A O 1
ATOM 814 N N . THR A 1 112 ? 0.576 -7.077 -4.888 1.00 87.88 112 THR A N 1
ATOM 815 C CA . THR A 1 112 ? 0.646 -6.841 -6.325 1.00 87.88 112 THR A CA 1
ATOM 816 C C . THR A 1 112 ? 1.819 -7.583 -6.962 1.00 87.88 112 THR A C 1
ATOM 818 O O . THR A 1 112 ? 2.751 -7.997 -6.264 1.00 87.88 112 THR A O 1
ATOM 821 N N . GLY A 1 113 ? 1.765 -7.772 -8.278 1.00 83.56 113 GLY A N 1
ATOM 822 C CA . GLY A 1 113 ? 2.716 -8.599 -9.015 1.00 83.56 113 GLY A CA 1
ATOM 823 C C . GLY A 1 113 ? 2.590 -10.094 -8.717 1.00 83.56 113 GLY A C 1
ATOM 824 O O . GLY A 1 113 ? 1.604 -10.575 -8.154 1.00 83.56 113 GLY A O 1
ATOM 825 N N . THR A 1 114 ? 3.612 -10.850 -9.108 1.00 74.62 114 THR A N 1
ATOM 826 C CA . THR A 1 114 ? 3.670 -12.308 -8.941 1.00 74.62 114 THR A CA 1
ATOM 827 C C . THR A 1 114 ? 4.647 -12.677 -7.824 1.00 74.62 114 THR A C 1
ATOM 829 O O . THR A 1 114 ? 5.750 -12.149 -7.743 1.00 74.62 114 THR A O 1
ATOM 832 N N . GLY A 1 115 ? 4.247 -13.567 -6.911 1.00 71.88 115 GLY A N 1
ATOM 833 C CA . GLY A 1 115 ? 5.113 -14.041 -5.819 1.00 71.88 115 GLY A CA 1
ATOM 834 C C . GLY A 1 115 ? 4.964 -13.318 -4.474 1.00 71.88 115 GLY A C 1
ATOM 835 O O . GLY A 1 115 ? 5.605 -13.723 -3.506 1.00 71.88 115 GLY A O 1
ATOM 836 N N . ALA A 1 116 ? 4.097 -12.305 -4.365 1.00 78.88 116 ALA A N 1
ATOM 837 C CA . ALA A 1 116 ? 3.706 -11.753 -3.068 1.00 78.88 116 ALA A CA 1
ATOM 838 C C . ALA A 1 116 ? 2.622 -12.636 -2.409 1.00 78.88 116 ALA A C 1
ATOM 840 O O . ALA A 1 116 ? 1.578 -12.872 -3.022 1.00 78.88 116 ALA A O 1
ATOM 841 N N . PRO A 1 117 ? 2.825 -13.142 -1.177 1.00 73.94 117 PRO A N 1
ATOM 842 C CA . PRO A 1 117 ? 1.846 -13.994 -0.523 1.00 73.94 117 PRO A CA 1
ATOM 843 C C . PRO A 1 117 ? 0.635 -13.171 -0.073 1.00 73.94 117 PRO A C 1
ATOM 845 O O . PRO A 1 117 ? 0.769 -12.146 0.598 1.00 73.94 117 PRO A O 1
ATOM 848 N N . ALA A 1 118 ? -0.570 -13.667 -0.369 1.00 68.75 118 ALA A N 1
ATOM 849 C CA . ALA A 1 118 ? -1.825 -13.053 0.075 1.00 68.75 118 ALA A CA 1
ATOM 850 C C . ALA A 1 118 ? -1.945 -12.986 1.612 1.00 68.75 118 ALA A C 1
ATOM 852 O O . ALA A 1 118 ? -2.745 -12.226 2.155 1.00 68.75 118 ALA A O 1
ATOM 853 N N . THR A 1 119 ? -1.158 -13.785 2.340 1.00 69.56 119 THR A N 1
ATOM 854 C CA . THR A 1 119 ? -1.141 -13.811 3.804 1.00 69.56 119 THR A CA 1
ATOM 855 C C . THR A 1 119 ? 0.276 -14.016 4.327 1.00 69.56 119 THR A C 1
ATOM 857 O O . THR A 1 119 ? 1.033 -14.833 3.812 1.00 69.56 119 THR A O 1
ATOM 860 N N . GLY A 1 120 ? 0.623 -13.293 5.393 1.00 75.31 120 GLY A N 1
ATOM 861 C CA . GLY A 1 120 ? 1.943 -13.374 6.016 1.00 75.31 120 GLY A CA 1
ATOM 862 C C . GLY A 1 120 ? 3.011 -12.589 5.256 1.00 75.31 120 GLY A C 1
ATOM 863 O O . GLY A 1 120 ? 2.703 -11.707 4.460 1.00 75.31 120 GLY A O 1
ATOM 864 N N . THR A 1 121 ? 4.276 -12.856 5.565 1.00 79.06 121 THR A N 1
ATOM 865 C CA . THR A 1 121 ? 5.431 -12.170 4.957 1.00 79.06 121 THR A CA 1
ATOM 866 C C . THR A 1 121 ? 6.524 -13.141 4.517 1.00 79.06 121 THR A C 1
ATOM 868 O O . THR A 1 121 ? 7.647 -12.736 4.230 1.00 79.06 121 THR A O 1
ATOM 871 N N . THR A 1 122 ? 6.212 -14.438 4.499 1.00 81.12 122 THR A N 1
ATOM 872 C CA . THR A 1 122 ? 7.163 -15.503 4.181 1.00 81.12 122 THR A CA 1
ATOM 873 C C . THR A 1 122 ? 7.696 -15.323 2.764 1.00 81.12 122 THR A C 1
ATOM 875 O O . THR A 1 122 ? 6.921 -15.210 1.821 1.00 81.12 122 THR A O 1
ATOM 878 N N . GLY A 1 123 ? 9.021 -15.288 2.619 1.00 81.69 123 GLY A N 1
ATOM 879 C CA . GLY A 1 123 ? 9.678 -15.091 1.324 1.00 81.69 123 GLY A CA 1
ATOM 880 C C . GLY A 1 123 ? 9.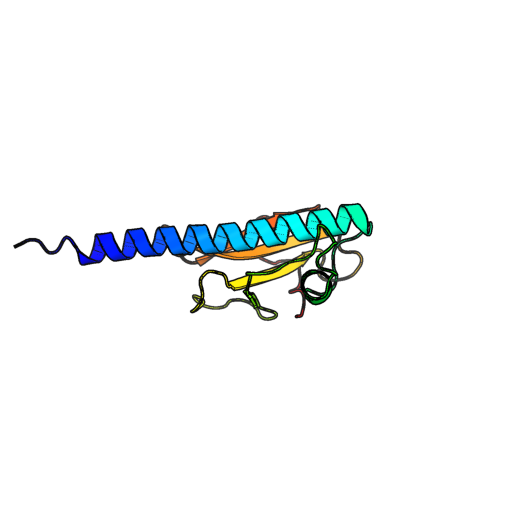772 -13.634 0.866 1.00 81.69 123 GLY A C 1
ATOM 881 O O . GLY A 1 123 ? 10.295 -13.393 -0.216 1.00 81.69 123 GLY A O 1
ATOM 882 N N . CYS A 1 124 ? 9.336 -12.670 1.679 1.00 86.44 124 CYS A N 1
ATOM 883 C CA . CYS A 1 124 ? 9.410 -11.243 1.378 1.00 86.44 124 CYS A CA 1
ATOM 884 C C . CYS A 1 124 ? 10.215 -10.486 2.438 1.00 86.44 124 CYS A C 1
ATOM 886 O O . CYS A 1 124 ? 10.312 -10.916 3.587 1.00 86.44 124 CYS A O 1
ATOM 888 N N . ALA A 1 125 ? 10.759 -9.330 2.066 1.00 88.50 125 ALA A N 1
ATOM 889 C CA . ALA A 1 125 ? 11.495 -8.445 2.968 1.00 88.50 125 ALA A CA 1
ATOM 890 C C . ALA A 1 125 ? 10.888 -7.042 2.968 1.00 88.50 125 ALA A C 1
ATOM 892 O O . ALA A 1 125 ? 10.365 -6.596 1.948 1.00 88.50 125 ALA A O 1
ATOM 893 N N . ILE A 1 126 ? 10.982 -6.331 4.093 1.00 87.75 126 ILE A N 1
ATOM 894 C CA . ILE A 1 126 ? 10.599 -4.917 4.141 1.00 87.75 126 ILE A CA 1
ATOM 895 C C . ILE A 1 126 ? 11.493 -4.118 3.198 1.00 87.75 126 ILE A C 1
ATOM 897 O O . ILE A 1 126 ? 12.707 -4.325 3.135 1.00 87.75 126 ILE A O 1
ATOM 901 N N . VAL A 1 127 ? 10.863 -3.212 2.462 1.00 84.56 127 VAL A N 1
ATOM 902 C CA . VAL A 1 127 ? 11.546 -2.177 1.699 1.00 84.56 127 VAL A CA 1
ATOM 903 C C . VAL A 1 127 ? 11.988 -1.102 2.684 1.00 84.56 127 VAL A C 1
ATOM 905 O O . VAL A 1 127 ? 11.166 -0.544 3.411 1.00 84.56 127 VAL A O 1
ATOM 908 N N . ALA A 1 128 ? 13.293 -0.849 2.739 1.00 73.12 128 ALA A N 1
ATOM 909 C CA . ALA A 1 128 ? 13.837 0.211 3.575 1.00 73.12 128 ALA A CA 1
ATOM 910 C C . ALA A 1 128 ? 13.380 1.592 3.067 1.00 73.12 128 ALA A C 1
ATOM 912 O O . ALA A 1 128 ? 13.134 1.779 1.868 1.00 73.12 128 ALA A O 1
ATOM 913 N N . SER A 1 129 ? 13.244 2.529 4.008 1.00 61.69 129 SER A N 1
ATOM 914 C CA . SER A 1 129 ? 12.973 3.948 3.753 1.00 61.69 129 SER A CA 1
ATOM 915 C C . SER A 1 129 ? 14.165 4.631 3.100 1.00 61.69 129 SER A C 1
ATOM 917 O O . SER A 1 129 ? 15.265 4.479 3.680 1.00 61.69 129 SER A O 1
#